Protein AF-A0A9W3CIB7-F1 (afdb_monomer)

Solvent-accessible surface area (backbone atoms only — not comparable to full-atom values): 9123 Å² total; per-residue (Å²): 140,84,82,82,80,76,84,78,67,87,81,69,85,75,70,91,58,98,66,76,61,74,72,61,56,50,55,59,56,47,69,72,61,72,67,81,77,77,76,89,73,80,87,74,84,92,75,96,68,78,80,75,73,49,72,68,54,51,52,52,50,53,30,55,77,71,46,50,48,59,54,52,53,48,52,52,53,52,50,35,51,76,71,42,50,55,55,52,53,54,48,52,53,51,52,52,37,68,74,70,32,76,91,76,59,54,70,69,54,48,49,70,62,44,46,63,53,53,68,69,65,59,57,63,70,58,55,49,53,51,48,51,52,52,52,51,47,44,64,72,68,72,112

pLDDT: mean 72.08, std 22.81, range [30.0, 95.69]

Mean predicted aligned error: 13.99 Å

InterPro domains:
  IPR018783 Transcription factor, enhancer of yellow 2 [MF_03046] (54-141)
  IPR018783 Transcription factor, enhancer of yellow 2 [PF10163] (57-138)
  IPR018783 Transcription factor, enhancer of yellow 2 [PTHR12514] (37-142)
  IPR038212 Transcription factor EnY2 superfamily [G3DSA:1.10.246.140] (46-142)

Organism: Raphanus sativus (NCBI:txid3726)

Structure (mmCIF, N/CA/C/O backbone):
data_AF-A0A9W3CIB7-F1
#
_entry.id   AF-A0A9W3CIB7-F1
#
loop_
_atom_site.group_PDB
_atom_site.id
_atom_site.type_symbol
_atom_site.label_atom_id
_atom_site.label_alt_id
_atom_site.label_comp_id
_atom_site.label_asym_id
_atom_site.label_entity_id
_atom_site.label_seq_id
_atom_site.pdbx_PDB_ins_code
_atom_site.Cartn_x
_atom_site.Cartn_y
_atom_site.Cartn_z
_atom_site.occupancy
_atom_site.B_iso_or_equiv
_atom_site.auth_seq_id
_atom_site.auth_comp_id
_atom_site.auth_asym_id
_atom_site.auth_atom_id
_atom_site.pdbx_PDB_model_num
ATOM 1 N N . MET A 1 1 ? 42.753 -36.460 -24.156 1.00 38.03 1 MET A N 1
ATOM 2 C CA . MET A 1 1 ? 41.339 -36.182 -24.497 1.00 38.03 1 MET A CA 1
ATOM 3 C C . MET A 1 1 ? 40.701 -35.421 -23.338 1.00 38.03 1 MET A C 1
ATOM 5 O O . MET A 1 1 ? 40.328 -36.041 -22.352 1.00 38.03 1 MET A O 1
ATOM 9 N N . ALA A 1 2 ? 40.656 -34.087 -23.397 1.00 38.91 2 ALA A N 1
ATOM 10 C CA . ALA A 1 2 ? 40.059 -33.252 -22.350 1.00 38.91 2 ALA A CA 1
ATOM 11 C C . ALA A 1 2 ? 38.643 -32.834 -22.777 1.00 38.91 2 ALA A C 1
ATOM 13 O O . ALA A 1 2 ? 38.445 -32.339 -23.885 1.00 38.91 2 ALA A O 1
ATOM 14 N N . ARG A 1 3 ? 37.649 -33.112 -21.925 1.00 38.25 3 ARG A N 1
ATOM 15 C CA . ARG A 1 3 ? 36.224 -32.887 -22.203 1.00 38.25 3 ARG A CA 1
ATOM 16 C C . ARG A 1 3 ? 35.918 -31.390 -22.150 1.00 38.25 3 ARG A C 1
ATOM 18 O O . ARG A 1 3 ? 36.173 -30.729 -21.151 1.00 38.25 3 ARG A O 1
ATOM 25 N N . SER A 1 4 ? 35.348 -30.904 -23.247 1.00 39.72 4 SER A N 1
ATOM 26 C CA . SER A 1 4 ? 34.775 -29.572 -23.418 1.00 39.72 4 SER A CA 1
ATOM 27 C C . SER A 1 4 ? 33.765 -29.266 -22.304 1.00 39.72 4 SER A C 1
ATOM 29 O O . SER A 1 4 ? 32.736 -29.936 -22.183 1.00 39.72 4 SER A O 1
ATOM 31 N N . VAL A 1 5 ? 34.071 -28.262 -21.480 1.00 48.41 5 VAL A N 1
ATOM 32 C CA . VAL A 1 5 ? 33.104 -27.656 -20.563 1.00 48.41 5 VAL A CA 1
ATOM 33 C C . VAL A 1 5 ? 32.154 -26.796 -21.391 1.00 48.41 5 VAL A C 1
ATOM 35 O O . VAL A 1 5 ? 32.552 -25.834 -22.044 1.00 48.41 5 VAL A O 1
ATOM 38 N N . ARG A 1 6 ? 30.887 -27.210 -21.431 1.00 46.34 6 ARG A N 1
ATOM 39 C CA . ARG A 1 6 ? 29.826 -26.511 -22.155 1.00 46.34 6 ARG A CA 1
ATOM 40 C C . ARG A 1 6 ? 29.624 -25.134 -21.528 1.00 46.34 6 ARG A C 1
ATOM 42 O O . ARG A 1 6 ? 29.368 -25.030 -20.332 1.00 46.34 6 ARG A O 1
ATOM 49 N N . SER A 1 7 ? 29.716 -24.107 -22.367 1.00 42.56 7 SER A N 1
ATOM 50 C CA . SER A 1 7 ? 29.256 -22.749 -22.089 1.00 42.56 7 SER A CA 1
ATOM 51 C C . SER A 1 7 ? 27.812 -22.797 -21.582 1.00 42.56 7 SER A C 1
ATOM 53 O O . SER A 1 7 ? 26.903 -23.193 -22.314 1.00 42.56 7 SER A O 1
ATOM 55 N N . LEU A 1 8 ? 27.600 -22.449 -20.313 1.00 36.97 8 LEU A N 1
ATOM 56 C CA . LEU A 1 8 ? 26.260 -22.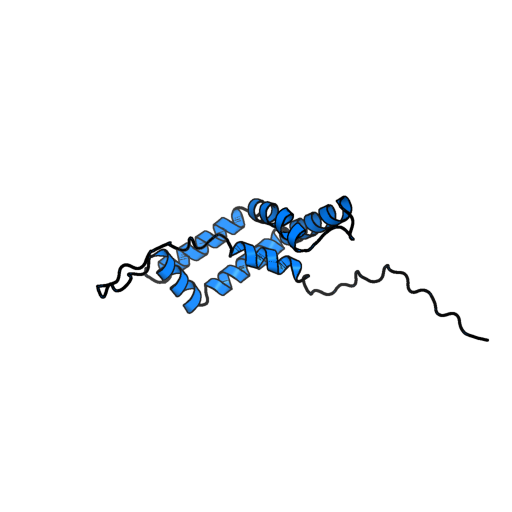242 -19.782 1.00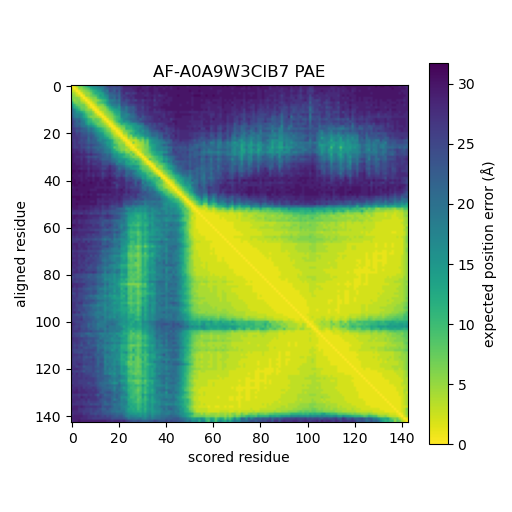 36.97 8 LEU A CA 1
ATOM 57 C C . LEU A 1 8 ? 25.820 -20.834 -20.184 1.00 36.97 8 LEU A C 1
ATOM 59 O O . LEU A 1 8 ? 26.348 -19.833 -19.706 1.00 36.97 8 LEU A O 1
ATOM 63 N N . SER A 1 9 ? 24.870 -20.792 -21.117 1.00 38.94 9 SER A N 1
ATOM 64 C CA . SER A 1 9 ? 24.226 -19.578 -21.609 1.00 38.94 9 SER A CA 1
ATOM 65 C C . SER A 1 9 ? 23.698 -18.720 -20.452 1.00 38.94 9 SER A C 1
ATOM 67 O O . SER A 1 9 ? 23.040 -19.214 -19.536 1.00 38.94 9 SER A O 1
ATOM 69 N N . SER A 1 10 ? 23.946 -17.411 -20.534 1.00 35.50 10 SER A N 1
ATOM 70 C CA . SER A 1 10 ? 23.573 -16.371 -19.557 1.00 35.50 10 SER A CA 1
ATOM 71 C C . SER A 1 10 ? 22.050 -16.208 -19.346 1.00 35.50 10 SER A C 1
ATOM 73 O O . SER A 1 10 ? 21.603 -15.394 -18.541 1.00 35.50 10 SER A O 1
ATOM 75 N N . SER A 1 11 ? 21.225 -17.001 -20.033 1.00 36.91 11 SER A N 1
ATOM 76 C CA . SER A 1 11 ? 19.760 -16.948 -19.997 1.00 36.91 11 SER A CA 1
ATOM 77 C C . SER A 1 11 ? 19.107 -17.674 -18.808 1.00 36.91 11 SER A C 1
ATOM 79 O O . SER A 1 11 ? 17.884 -17.734 -18.742 1.00 36.91 11 SER A O 1
ATOM 81 N N . ALA A 1 12 ? 19.878 -18.210 -17.854 1.00 37.91 12 ALA A N 1
ATOM 82 C CA . ALA A 1 12 ? 19.343 -18.968 -16.713 1.00 37.91 12 ALA A CA 1
ATOM 83 C C . ALA A 1 12 ? 18.959 -18.127 -15.469 1.00 37.91 12 ALA A C 1
ATOM 85 O O . ALA A 1 12 ? 18.460 -18.685 -14.495 1.00 37.91 12 ALA A O 1
ATOM 86 N N . LEU A 1 13 ? 19.131 -16.798 -15.480 1.00 38.25 13 LEU A N 1
ATOM 87 C CA . LEU A 1 13 ? 18.807 -15.916 -14.339 1.00 38.25 13 LEU A CA 1
ATOM 88 C C . LEU A 1 13 ? 17.380 -15.336 -14.375 1.00 38.25 13 LEU A C 1
ATOM 90 O O . LEU A 1 13 ? 17.157 -14.176 -14.037 1.00 38.25 13 LEU A O 1
ATOM 94 N N . LEU A 1 14 ? 16.405 -16.145 -14.782 1.00 38.41 14 LEU A N 1
ATOM 95 C CA . LEU A 1 14 ? 14.982 -15.895 -14.527 1.00 38.41 14 LEU A CA 1
ATOM 96 C C . LEU A 1 14 ? 14.284 -17.200 -14.108 1.00 38.41 14 LEU A C 1
ATOM 98 O O . LEU A 1 14 ? 13.228 -17.556 -14.620 1.00 38.41 14 LEU A O 1
ATOM 102 N N . ARG A 1 15 ? 14.890 -17.940 -13.171 1.00 38.50 15 ARG A N 1
ATOM 103 C CA . ARG A 1 15 ? 14.143 -18.917 -12.372 1.00 38.50 15 ARG A CA 1
ATOM 104 C C . ARG A 1 15 ? 13.411 -18.172 -11.266 1.00 38.50 15 ARG A C 1
ATOM 106 O O . ARG A 1 15 ? 14.034 -17.655 -10.349 1.00 38.50 15 ARG A O 1
ATOM 113 N N . ASP A 1 16 ? 12.109 -18.037 -11.470 1.00 40.50 16 ASP A N 1
ATOM 114 C CA . ASP A 1 16 ? 11.052 -18.431 -10.537 1.00 40.50 16 ASP A CA 1
ATOM 115 C C . ASP A 1 16 ? 11.521 -18.782 -9.108 1.00 40.50 16 ASP A C 1
ATOM 117 O O . ASP A 1 16 ? 11.601 -19.943 -8.720 1.00 40.50 16 ASP A O 1
ATOM 121 N N . SER A 1 17 ? 11.859 -17.759 -8.329 1.00 34.44 17 SER A N 1
ATOM 122 C CA . SER A 1 17 ? 11.774 -17.814 -6.874 1.00 34.44 17 SER A CA 1
ATOM 123 C C . SER A 1 17 ? 10.679 -16.832 -6.503 1.00 34.44 17 SER A C 1
ATOM 125 O O . SER A 1 17 ? 10.807 -15.639 -6.778 1.00 34.44 17 SER A O 1
ATOM 127 N N . GLY A 1 18 ? 9.608 -17.316 -5.877 1.00 44.31 18 GLY A N 1
ATOM 128 C CA . GLY A 1 18 ? 8.541 -16.513 -5.268 1.00 44.31 18 GLY A CA 1
ATOM 129 C C . GLY A 1 18 ? 9.010 -15.592 -4.132 1.00 44.31 18 GLY A C 1
ATOM 130 O O . GLY A 1 18 ? 8.206 -15.163 -3.312 1.00 44.31 18 GLY A O 1
ATOM 131 N N . GLU A 1 19 ? 10.297 -15.259 -4.078 1.00 32.78 19 GLU A N 1
ATOM 132 C CA . GLU A 1 19 ? 10.853 -14.226 -3.227 1.00 32.78 19 GLU A CA 1
ATOM 133 C C . GLU A 1 19 ? 10.870 -12.922 -4.018 1.00 32.78 19 GLU A C 1
ATOM 135 O O . GLU A 1 19 ? 11.624 -12.715 -4.973 1.00 32.78 19 GLU A O 1
ATOM 140 N N . SER A 1 20 ? 9.959 -12.035 -3.629 1.00 38.22 20 SER A N 1
ATOM 141 C CA . SER A 1 20 ? 9.904 -10.669 -4.128 1.00 38.22 20 SER A CA 1
ATOM 142 C C . SER A 1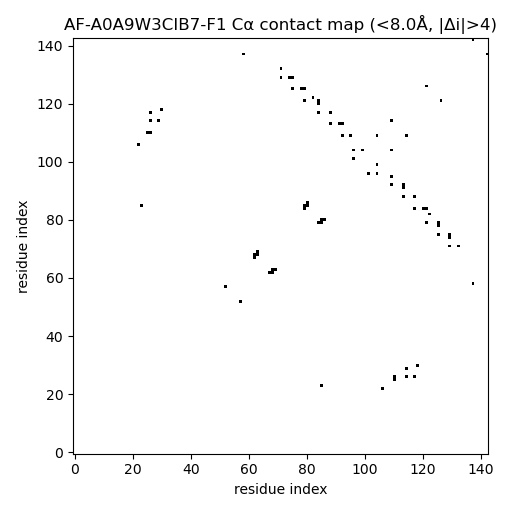 20 ? 11.300 -10.033 -4.017 1.00 38.22 20 SER A C 1
ATOM 144 O O . SER A 1 20 ? 11.877 -10.070 -2.929 1.00 38.22 20 SER A O 1
ATOM 146 N N . PRO A 1 21 ? 11.851 -9.416 -5.084 1.00 37.88 21 PRO A N 1
ATOM 147 C CA . PRO A 1 21 ? 13.111 -8.694 -4.985 1.00 37.88 21 PRO A CA 1
ATOM 148 C C . PRO A 1 21 ? 13.038 -7.702 -3.814 1.00 37.88 21 PRO A C 1
ATOM 150 O O . PRO A 1 21 ? 12.017 -7.005 -3.702 1.00 37.88 21 PRO A O 1
ATOM 153 N N . PRO A 1 22 ? 14.096 -7.576 -2.989 1.00 44.22 22 PRO A N 1
ATOM 154 C CA . PRO A 1 22 ? 14.156 -6.620 -1.875 1.00 44.22 22 PRO A CA 1
ATOM 155 C C . PRO A 1 22 ? 13.762 -5.185 -2.275 1.00 44.22 22 PRO A C 1
ATOM 157 O O . PRO A 1 22 ? 13.312 -4.395 -1.452 1.00 44.22 22 PRO A O 1
ATOM 160 N N . SER A 1 23 ? 13.857 -4.871 -3.570 1.00 39.81 23 SER A N 1
ATOM 161 C CA . SER A 1 23 ? 13.470 -3.614 -4.208 1.00 39.81 23 SER A CA 1
ATOM 162 C C . SER A 1 23 ? 11.992 -3.231 -4.048 1.00 39.81 23 SER A C 1
ATOM 164 O O . SER A 1 23 ? 11.693 -2.043 -3.995 1.00 39.81 23 SER A O 1
ATOM 166 N N . LEU A 1 24 ? 11.057 -4.189 -3.963 1.00 41.38 24 LEU A N 1
ATOM 167 C CA . LEU A 1 24 ? 9.630 -3.861 -3.810 1.00 41.38 24 LEU A CA 1
ATOM 168 C C . LEU A 1 24 ? 9.269 -3.494 -2.366 1.00 41.38 24 LEU A C 1
ATOM 170 O O . LEU A 1 24 ? 8.401 -2.653 -2.160 1.00 41.38 24 LEU A O 1
ATOM 174 N N . LEU A 1 25 ? 9.974 -4.043 -1.369 1.00 42.12 25 LEU A N 1
ATOM 175 C CA . LEU A 1 25 ? 9.762 -3.683 0.038 1.00 42.12 25 LEU A CA 1
ATOM 176 C C . LEU A 1 25 ? 10.202 -2.249 0.354 1.00 42.12 25 LEU A C 1
ATOM 178 O O . LEU A 1 25 ? 9.664 -1.644 1.278 1.00 42.12 25 LEU A O 1
ATOM 182 N N . ILE A 1 26 ? 11.119 -1.677 -0.432 1.00 49.53 26 ILE A N 1
ATOM 183 C CA . ILE A 1 26 ? 11.523 -0.273 -0.286 1.00 49.53 26 ILE A CA 1
ATOM 184 C C . ILE A 1 26 ? 10.362 0.664 -0.639 1.00 49.53 26 ILE A C 1
ATOM 186 O O . ILE A 1 26 ? 10.094 1.590 0.117 1.00 49.53 26 ILE A O 1
ATOM 190 N N . LEU A 1 27 ? 9.591 0.364 -1.692 1.00 49.66 27 LEU A N 1
ATOM 191 C CA . LEU A 1 27 ? 8.405 1.155 -2.049 1.00 49.66 27 LEU A CA 1
ATOM 192 C C . LEU A 1 27 ? 7.332 1.117 -0.948 1.00 49.66 27 LEU A C 1
ATOM 194 O O . LEU A 1 27 ? 6.682 2.126 -0.681 1.00 49.66 27 LEU A O 1
ATOM 198 N N . PHE A 1 28 ? 7.180 -0.023 -0.266 1.00 45.28 28 PHE A N 1
ATOM 199 C CA . PHE A 1 28 ? 6.262 -0.160 0.870 1.00 45.28 28 PHE A CA 1
ATOM 200 C C . PHE A 1 28 ? 6.775 0.534 2.137 1.00 45.28 28 PHE A C 1
ATOM 202 O O . PHE A 1 28 ? 5.990 1.147 2.858 1.00 45.28 28 PHE A O 1
ATOM 209 N N . ARG A 1 29 ? 8.088 0.496 2.396 1.00 48.91 29 ARG A N 1
ATOM 210 C CA . ARG A 1 29 ? 8.710 1.242 3.501 1.00 48.91 29 ARG A CA 1
ATOM 211 C C . ARG A 1 29 ? 8.605 2.752 3.268 1.00 48.91 29 ARG A C 1
ATOM 213 O O . ARG A 1 29 ? 8.295 3.483 4.205 1.00 48.91 29 ARG A O 1
ATOM 220 N N . ASP A 1 30 ? 8.750 3.198 2.022 1.00 40.88 30 ASP A N 1
ATOM 221 C CA . ASP A 1 30 ? 8.586 4.596 1.619 1.00 40.88 30 ASP A CA 1
ATOM 222 C C . ASP A 1 30 ? 7.127 5.058 1.596 1.00 40.88 30 ASP A C 1
ATOM 224 O O . ASP A 1 30 ? 6.879 6.253 1.755 1.00 40.88 30 ASP A O 1
ATOM 228 N N . LEU A 1 31 ? 6.136 4.170 1.473 1.00 39.81 31 LEU A N 1
ATOM 229 C CA . LEU A 1 31 ? 4.730 4.556 1.659 1.00 39.81 31 LEU A CA 1
ATOM 230 C C . LEU A 1 31 ? 4.446 4.971 3.116 1.00 39.81 31 LEU A C 1
ATOM 232 O O . LEU A 1 31 ? 3.575 5.801 3.360 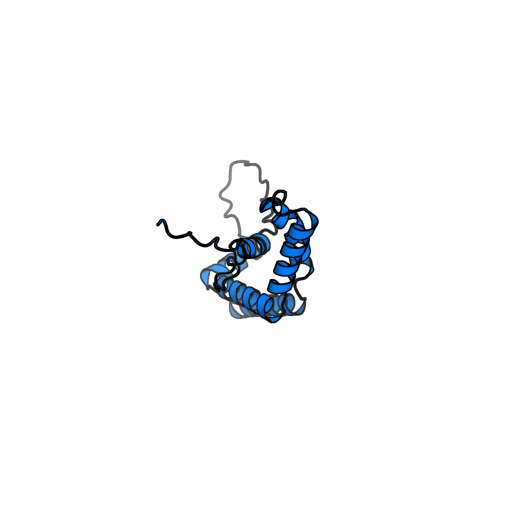1.00 39.81 31 LEU A O 1
ATOM 236 N N . SER A 1 32 ? 5.262 4.497 4.065 1.00 41.22 32 SER A N 1
ATOM 237 C CA . SER A 1 32 ? 5.272 4.964 5.456 1.00 41.22 32 SER A CA 1
ATOM 238 C C . SER A 1 32 ? 6.197 6.175 5.697 1.00 41.22 32 SER A C 1
ATOM 240 O O . SER A 1 32 ? 6.206 6.718 6.801 1.00 41.22 32 SER A O 1
ATOM 242 N N . ILE A 1 33 ? 6.944 6.638 4.682 1.00 43.88 33 ILE A N 1
ATOM 243 C CA . ILE A 1 33 ? 7.827 7.823 4.719 1.00 43.88 33 ILE A CA 1
ATOM 244 C C . ILE A 1 33 ? 7.142 8.984 3.972 1.00 43.88 33 ILE A C 1
ATOM 246 O O . ILE A 1 33 ? 7.699 9.675 3.116 1.00 43.88 33 ILE A O 1
ATOM 250 N N . MET A 1 34 ? 5.873 9.225 4.296 1.00 35.53 34 MET A N 1
ATOM 251 C CA . MET A 1 34 ? 5.308 10.571 4.228 1.00 35.53 34 MET A CA 1
ATOM 252 C C . MET A 1 34 ? 5.396 11.183 5.625 1.00 35.53 34 MET A C 1
ATOM 254 O O . MET A 1 34 ? 4.435 11.226 6.379 1.00 35.53 34 MET A O 1
ATOM 258 N N . LYS A 1 35 ? 6.622 11.609 5.945 1.00 39.88 35 LYS A N 1
ATOM 259 C CA . LYS A 1 35 ? 6.949 12.787 6.753 1.00 39.88 35 LYS A CA 1
ATOM 260 C C . LYS A 1 35 ? 6.083 12.994 8.003 1.00 39.88 35 LYS A C 1
ATOM 262 O O . LYS A 1 35 ? 5.188 13.836 8.034 1.00 39.88 35 LYS A O 1
ATOM 267 N N . GLN A 1 36 ? 6.501 12.318 9.070 1.00 35.81 36 GLN A N 1
ATOM 268 C CA . GLN A 1 36 ? 6.601 12.950 10.385 1.00 35.81 36 GLN A CA 1
ATOM 269 C C . GLN A 1 36 ? 7.193 14.358 10.181 1.00 35.81 36 GLN A C 1
ATOM 271 O O . GLN A 1 36 ? 8.354 14.496 9.786 1.00 35.81 36 GLN A O 1
ATOM 276 N N . HIS A 1 37 ? 6.384 15.406 10.338 1.00 30.00 37 HIS A N 1
ATOM 277 C CA . HIS A 1 37 ? 6.932 16.741 10.539 1.00 30.00 37 HIS A CA 1
ATOM 278 C C . HIS A 1 37 ? 7.493 16.739 11.956 1.00 30.00 37 HIS A C 1
ATOM 280 O O . HIS A 1 37 ? 6.750 16.881 12.918 1.00 30.00 37 HIS A O 1
ATOM 286 N N . SER A 1 38 ? 8.802 16.505 12.062 1.00 37.31 38 SER A N 1
ATOM 287 C CA . SER A 1 38 ? 9.564 16.783 13.273 1.00 37.31 38 SER A CA 1
ATOM 288 C C . SER A 1 38 ? 9.319 18.244 13.634 1.00 37.31 38 SER A C 1
ATOM 290 O O . SER A 1 38 ? 9.698 19.144 12.881 1.00 37.31 38 SER A O 1
ATOM 292 N N . VAL A 1 39 ? 8.627 18.469 14.744 1.00 43.75 39 VAL A N 1
ATOM 293 C CA . VAL A 1 39 ? 8.455 19.790 15.337 1.00 43.75 39 VAL A CA 1
ATOM 294 C C . VAL A 1 39 ? 9.851 20.278 15.723 1.00 43.75 39 VAL A C 1
ATOM 296 O O . VAL A 1 39 ? 10.503 19.692 16.581 1.00 43.75 39 VAL A O 1
ATOM 299 N N . ASN A 1 40 ? 10.341 21.337 15.075 1.00 44.69 40 ASN A N 1
ATOM 300 C CA . ASN A 1 40 ? 11.432 22.125 15.638 1.00 44.69 40 ASN A CA 1
ATOM 301 C C . ASN A 1 40 ? 10.864 22.844 16.869 1.00 44.69 40 ASN A C 1
ATOM 303 O O . ASN A 1 40 ? 10.261 23.907 16.727 1.00 44.69 40 ASN A O 1
ATOM 307 N N . ARG A 1 41 ? 11.026 22.266 18.063 1.00 42.19 41 ARG A N 1
ATOM 308 C CA . ARG A 1 41 ? 10.793 22.963 19.334 1.00 42.19 41 ARG A CA 1
ATOM 309 C C . ARG A 1 41 ? 12.158 23.204 19.973 1.00 42.19 41 ARG A C 1
ATOM 311 O O . ARG A 1 41 ? 12.805 22.276 20.448 1.00 42.19 41 ARG A O 1
ATOM 318 N N . SER A 1 42 ? 12.637 24.441 19.880 1.00 38.06 42 SER A N 1
ATOM 319 C CA . SER A 1 42 ? 13.823 24.905 20.605 1.00 38.06 42 SER A CA 1
ATOM 320 C C . SER A 1 42 ? 13.599 24.719 22.114 1.00 38.06 42 SER A C 1
ATOM 322 O O . SER A 1 42 ? 12.495 25.016 22.572 1.00 38.06 42 SER A O 1
ATOM 324 N N . PRO A 1 43 ? 14.594 24.261 22.896 1.00 47.59 43 PRO A N 1
ATOM 325 C CA . PRO A 1 43 ? 14.398 24.035 24.318 1.00 47.59 43 PRO A 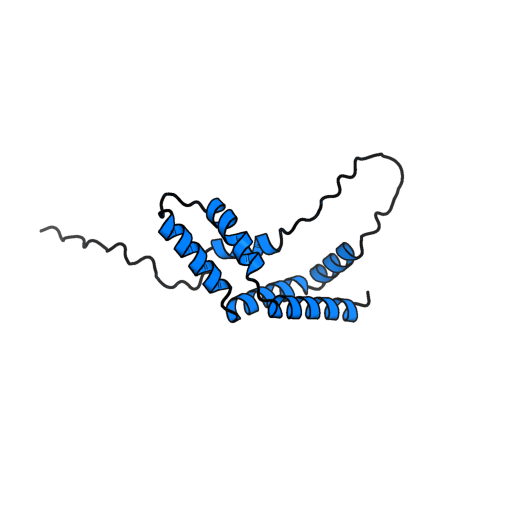CA 1
ATOM 326 C C . PRO A 1 43 ? 14.533 25.365 25.061 1.00 47.59 43 PRO A C 1
ATOM 328 O O . PRO A 1 43 ? 15.636 25.882 25.233 1.00 47.59 43 PRO A O 1
ATOM 331 N N . THR A 1 44 ? 13.413 25.923 25.505 1.00 43.91 44 THR A N 1
ATOM 332 C CA . THR A 1 44 ? 13.408 26.738 26.723 1.00 43.91 44 THR A CA 1
ATOM 333 C C . THR A 1 44 ? 13.172 25.794 27.899 1.00 43.91 44 THR A C 1
ATOM 335 O O . THR A 1 44 ? 12.265 24.964 27.815 1.00 43.91 44 THR A O 1
ATOM 338 N N . PRO A 1 45 ? 14.010 25.844 28.946 1.00 58.34 45 PRO A N 1
ATOM 339 C CA . PRO A 1 45 ? 13.781 25.047 30.140 1.00 58.34 45 PRO A CA 1
ATOM 340 C C . PRO A 1 45 ? 12.555 25.595 30.891 1.00 58.34 45 PRO A C 1
ATOM 342 O O . PRO A 1 45 ? 12.094 26.691 30.588 1.00 58.34 45 PRO A O 1
ATOM 345 N N . GLU A 1 46 ? 12.129 24.868 31.924 1.00 51.91 46 GLU A N 1
ATOM 346 C CA . GLU A 1 46 ? 11.234 25.310 33.013 1.00 51.91 46 GLU A CA 1
ATOM 347 C C . GLU A 1 46 ? 9.712 25.304 32.731 1.00 51.91 46 GLU A C 1
ATOM 349 O O . GLU A 1 46 ? 9.117 26.332 32.439 1.00 51.91 46 GLU A O 1
ATOM 354 N N . GLU A 1 47 ? 9.092 24.111 32.836 1.00 53.31 47 GLU A N 1
ATOM 355 C CA . GLU A 1 47 ? 7.952 23.730 33.714 1.00 53.31 47 GLU A CA 1
ATOM 356 C C . GLU A 1 47 ? 7.480 22.292 33.355 1.00 53.31 47 GLU A C 1
ATOM 358 O O . GLU A 1 47 ? 7.616 21.876 32.206 1.00 53.31 47 GLU A O 1
ATOM 363 N N . ASP A 1 48 ? 6.995 21.493 34.323 1.00 54.03 48 ASP A N 1
ATOM 364 C CA . ASP A 1 48 ? 6.484 20.113 34.134 1.00 54.03 48 ASP A CA 1
ATOM 365 C C . ASP A 1 48 ? 5.191 20.095 33.282 1.00 54.03 48 ASP A C 1
ATOM 367 O O . ASP A 1 48 ? 4.090 19.791 33.750 1.00 54.03 48 ASP A O 1
ATOM 371 N N . GLU A 1 49 ? 5.303 20.431 32.000 1.00 50.31 49 GLU A N 1
ATOM 372 C CA . GLU A 1 49 ? 4.251 20.244 31.011 1.00 50.31 49 GLU A CA 1
ATOM 373 C C . GLU A 1 49 ? 4.204 18.752 30.660 1.00 50.31 49 GLU A C 1
ATOM 375 O O . GLU A 1 49 ? 5.051 18.238 29.928 1.00 50.31 49 GLU A O 1
ATOM 380 N N . LYS A 1 50 ? 3.208 18.018 31.174 1.00 51.78 50 LYS A N 1
ATOM 381 C CA . LYS A 1 50 ? 2.818 16.742 30.557 1.00 51.78 50 LYS A CA 1
ATOM 382 C C . LYS A 1 50 ? 2.497 17.049 29.097 1.00 51.78 50 LYS A C 1
ATOM 384 O O . LYS A 1 50 ? 1.433 17.598 28.830 1.00 51.78 50 LYS A O 1
ATOM 389 N N . GLU A 1 51 ? 3.409 16.729 28.181 1.00 61.78 51 GLU A N 1
ATOM 390 C CA . GLU A 1 51 ? 3.164 16.853 26.747 1.00 61.78 51 GLU A CA 1
ATOM 391 C C . GLU A 1 51 ? 1.919 16.028 26.407 1.00 61.78 51 GLU A C 1
ATOM 393 O O . GLU A 1 51 ? 1.937 14.795 26.391 1.00 61.78 51 GLU A O 1
ATOM 398 N N . GLU A 1 52 ? 0.795 16.721 26.230 1.00 75.31 52 GLU A N 1
ATOM 399 C CA . GLU A 1 52 ? -0.460 16.103 25.844 1.00 75.31 52 GLU A CA 1
ATOM 400 C C . GLU A 1 52 ? -0.295 15.601 24.410 1.00 75.31 52 GLU A C 1
ATOM 402 O O . GLU A 1 52 ? -0.101 16.379 23.474 1.00 75.31 52 GLU A O 1
ATOM 407 N N . LEU A 1 53 ? -0.316 14.278 24.250 1.00 83.62 53 LEU A N 1
ATOM 408 C CA . LEU A 1 53 ? -0.208 13.646 22.944 1.00 83.62 53 LEU A CA 1
ATOM 409 C C . LEU A 1 53 ? -1.340 14.135 22.044 1.00 83.62 53 LEU A C 1
ATOM 411 O O . LEU A 1 53 ? -2.510 14.162 22.429 1.00 83.62 53 LEU A O 1
ATOM 415 N N . THR A 1 54 ? -1.008 14.456 20.802 1.00 90.38 54 THR A N 1
ATOM 416 C CA . THR A 1 54 ? -2.014 14.813 19.809 1.00 90.38 54 THR A CA 1
ATOM 417 C C . THR A 1 54 ? -2.937 13.622 19.540 1.00 90.38 54 THR A C 1
ATOM 419 O O . THR A 1 54 ? -2.527 12.459 19.590 1.00 90.38 54 THR A O 1
ATOM 422 N N . LEU A 1 55 ? -4.186 13.887 19.141 1.00 87.19 55 LEU A N 1
ATOM 423 C CA . LEU A 1 55 ? -5.132 12.829 18.749 1.00 87.19 55 LEU A CA 1
ATOM 424 C C . LEU A 1 55 ? -4.550 11.877 17.690 1.00 87.19 55 LEU A C 1
ATOM 426 O O . LEU A 1 55 ? -4.807 10.676 17.716 1.00 87.19 55 LEU A O 1
ATOM 430 N N . ARG A 1 56 ? -3.726 12.396 16.771 1.00 81.94 56 ARG A N 1
ATOM 431 C CA . ARG A 1 56 ? -3.029 11.593 15.756 1.00 81.94 56 ARG A CA 1
ATOM 432 C C . ARG A 1 56 ? -2.049 10.601 16.384 1.00 81.94 56 ARG A C 1
ATOM 434 O O . ARG A 1 56 ? -1.989 9.458 15.935 1.00 81.94 56 ARG A O 1
ATOM 441 N N . GLU A 1 57 ? -1.278 11.034 17.375 1.00 87.62 57 GLU A N 1
ATOM 442 C CA . GLU A 1 57 ? -0.324 10.181 18.090 1.00 87.62 57 GLU A CA 1
ATOM 443 C C . GLU A 1 57 ? -1.058 9.126 18.913 1.00 87.62 57 GLU A C 1
ATOM 445 O O . GLU A 1 57 ? -0.712 7.951 18.815 1.00 87.62 57 GLU A O 1
ATOM 450 N N . ILE A 1 58 ? -2.133 9.510 19.608 1.00 89.00 58 ILE A N 1
ATOM 451 C CA . ILE A 1 58 ? -2.986 8.585 20.370 1.00 89.00 58 ILE A CA 1
ATOM 452 C C . ILE A 1 58 ? -3.568 7.497 19.455 1.00 89.00 58 ILE A C 1
ATOM 454 O O . ILE A 1 58 ? -3.488 6.311 19.775 1.00 89.00 58 ILE A O 1
ATOM 458 N N . ILE A 1 59 ? -4.116 7.872 18.293 1.00 87.75 59 ILE A N 1
ATOM 459 C CA . ILE A 1 59 ? -4.642 6.909 17.312 1.00 87.75 59 ILE A CA 1
ATOM 460 C C . ILE A 1 59 ? -3.533 5.972 16.821 1.00 87.75 59 ILE A C 1
ATOM 462 O O . ILE A 1 59 ? -3.743 4.763 16.745 1.00 87.75 59 ILE A O 1
ATOM 466 N N . ASN A 1 60 ? -2.351 6.505 16.495 1.00 86.00 60 ASN A N 1
ATOM 467 C CA . ASN A 1 60 ? -1.232 5.693 16.019 1.00 86.00 60 ASN A CA 1
ATOM 468 C C . ASN A 1 60 ? -0.728 4.714 17.092 1.00 86.00 60 ASN A C 1
ATOM 470 O O . ASN A 1 60 ? -0.444 3.568 16.759 1.00 86.00 60 ASN A O 1
ATOM 474 N N . ILE A 1 61 ? -0.658 5.134 18.359 1.00 88.94 61 ILE A N 1
ATOM 475 C CA . ILE A 1 61 ? -0.317 4.253 19.486 1.00 88.94 61 ILE A CA 1
ATOM 476 C C . ILE A 1 61 ? -1.341 3.122 19.585 1.00 88.94 61 ILE A C 1
ATOM 478 O O . ILE A 1 61 ? -0.956 1.958 19.515 1.00 88.94 61 ILE A O 1
ATOM 482 N N . LYS A 1 62 ? -2.644 3.439 19.621 1.00 91.94 62 LYS A N 1
ATOM 483 C CA . LYS A 1 62 ? -3.703 2.417 19.692 1.00 91.94 62 LYS A CA 1
ATOM 484 C C . LYS A 1 62 ? -3.669 1.444 18.508 1.00 91.94 62 LYS A C 1
ATOM 486 O O . LYS A 1 62 ? -3.866 0.246 18.701 1.00 91.94 62 LYS A O 1
ATOM 491 N N . LEU A 1 63 ? -3.415 1.925 17.289 1.00 86.81 63 LEU A N 1
ATOM 492 C CA . LEU A 1 63 ? -3.284 1.070 16.101 1.00 86.81 63 LEU A CA 1
ATOM 493 C C . LEU A 1 63 ? -2.093 0.107 16.205 1.00 86.81 63 LEU A C 1
ATOM 495 O O . LEU A 1 63 ? -2.205 -1.031 15.765 1.00 86.81 63 LEU A O 1
ATOM 499 N N . VAL A 1 64 ? -0.967 0.548 16.774 1.00 90.31 64 VAL A N 1
ATOM 500 C CA . VAL A 1 64 ? 0.221 -0.298 16.982 1.00 90.31 64 VAL A CA 1
ATOM 501 C C . VAL A 1 64 ? -0.014 -1.305 18.107 1.00 90.31 64 VAL A C 1
ATOM 503 O O . VAL A 1 64 ? 0.209 -2.493 17.918 1.00 90.31 64 VAL A O 1
ATOM 506 N N . GLU A 1 65 ? -0.482 -0.855 19.272 1.00 92.12 65 GLU A N 1
ATOM 507 C CA . GLU A 1 65 ? -0.658 -1.714 20.452 1.00 92.12 65 GLU A CA 1
ATOM 508 C C . GLU A 1 65 ? -1.721 -2.797 20.246 1.00 92.12 65 GLU A C 1
ATOM 510 O O . GLU A 1 65 ? -1.590 -3.903 20.764 1.00 92.12 65 GLU A O 1
ATOM 515 N N . SER A 1 66 ? -2.761 -2.499 19.462 1.00 93.75 66 SER A N 1
ATOM 516 C CA . SER A 1 66 ? -3.785 -3.481 19.089 1.00 93.75 66 SER A CA 1
ATOM 517 C C . SER A 1 66 ? -3.336 -4.465 18.001 1.00 93.75 66 SER A C 1
ATOM 519 O O . SER A 1 66 ? -4.043 -5.438 17.749 1.00 93.75 66 SER A O 1
ATOM 521 N N . GLY A 1 67 ? -2.207 -4.211 17.328 1.00 91.31 67 GLY A N 1
ATOM 522 C CA . GLY A 1 67 ? -1.776 -4.948 16.136 1.00 91.31 67 GLY A CA 1
ATOM 523 C C . GLY A 1 67 ? -2.592 -4.642 14.873 1.00 91.31 67 GLY A C 1
ATOM 524 O O . GLY A 1 67 ? -2.348 -5.230 13.819 1.00 91.31 67 GLY A O 1
ATOM 525 N N . GLU A 1 68 ? -3.558 -3.716 14.932 1.00 93.19 68 GLU A N 1
ATOM 526 C CA . GLU A 1 68 ? -4.373 -3.368 13.764 1.00 93.19 68 GLU A CA 1
ATOM 527 C C . GLU A 1 68 ? -3.524 -2.703 12.678 1.00 93.19 68 GLU A C 1
ATOM 529 O O . GLU A 1 68 ? -3.779 -2.893 11.493 1.00 93.19 68 GLU A O 1
ATOM 534 N N . LYS A 1 69 ? -2.454 -1.984 13.040 1.00 85.25 69 LYS A N 1
ATOM 535 C CA . LYS A 1 69 ? -1.516 -1.420 12.063 1.00 85.25 69 LYS A CA 1
ATOM 536 C C . LYS A 1 69 ? -0.930 -2.497 11.146 1.00 85.25 69 LYS A C 1
ATOM 538 O O . LYS A 1 69 ? -0.833 -2.273 9.939 1.00 85.25 69 LYS A O 1
ATOM 543 N N . GLU A 1 70 ? -0.547 -3.647 11.687 1.00 89.19 70 GLU A N 1
ATOM 544 C CA . GLU A 1 70 ? -0.015 -4.776 10.926 1.00 89.19 70 GLU A CA 1
ATOM 545 C C . GLU A 1 70 ? -1.079 -5.367 9.996 1.00 89.19 70 GLU A C 1
ATOM 547 O O . GLU A 1 70 ? -0.789 -5.553 8.811 1.00 89.19 70 GLU A O 1
ATOM 552 N N . ASN A 1 71 ? -2.317 -5.528 10.479 1.00 94.12 71 ASN A N 1
ATOM 553 C CA . ASN A 1 71 ? -3.458 -5.961 9.662 1.00 94.12 71 ASN A CA 1
ATOM 554 C C . ASN A 1 71 ? -3.731 -4.990 8.500 1.00 94.12 71 ASN A C 1
ATOM 556 O O . ASN A 1 71 ? -3.957 -5.409 7.365 1.00 94.12 71 ASN A O 1
ATOM 560 N N . LEU A 1 72 ? -3.680 -3.677 8.754 1.00 89.75 72 LEU A N 1
ATOM 561 C CA . LEU A 1 72 ? -3.844 -2.649 7.721 1.00 89.75 72 LEU A CA 1
ATOM 562 C C . LEU A 1 72 ? -2.707 -2.696 6.693 1.00 89.75 72 LEU A C 1
ATOM 564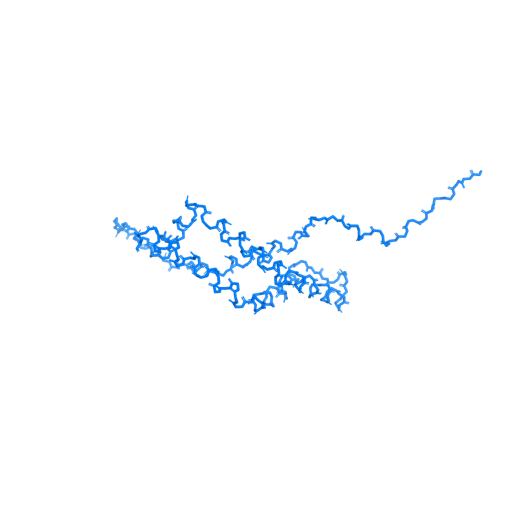 O O . LEU A 1 72 ? -2.947 -2.543 5.495 1.00 89.75 72 LEU A O 1
ATOM 568 N N . MET A 1 73 ? -1.466 -2.914 7.140 1.00 85.75 73 MET A N 1
ATOM 569 C CA . MET A 1 73 ? -0.324 -3.065 6.236 1.00 85.75 73 MET A CA 1
ATOM 570 C C . MET A 1 73 ? -0.449 -4.314 5.357 1.00 85.75 73 MET A C 1
ATOM 572 O O . MET A 1 73 ? -0.074 -4.260 4.187 1.00 85.75 73 MET A O 1
ATOM 576 N N . GLU A 1 74 ? -0.940 -5.429 5.898 1.00 91.25 74 GLU A N 1
ATOM 577 C CA . GLU A 1 74 ? -1.207 -6.655 5.138 1.00 91.25 74 GLU A CA 1
ATOM 578 C C . GLU A 1 74 ? -2.321 -6.443 4.109 1.00 91.25 74 GLU A C 1
ATOM 580 O O . GLU A 1 74 ? -2.087 -6.661 2.922 1.00 91.25 74 GLU A O 1
ATOM 585 N N . LEU A 1 75 ? -3.454 -5.858 4.516 1.00 91.06 75 LEU A N 1
ATOM 586 C CA . LEU A 1 75 ? -4.559 -5.518 3.614 1.00 91.06 75 LEU A CA 1
ATOM 587 C C . LEU A 1 75 ? -4.093 -4.677 2.419 1.00 91.06 75 LEU A C 1
ATOM 589 O O . LEU A 1 75 ? -4.428 -4.975 1.274 1.00 91.06 75 LEU A O 1
ATOM 593 N N . VAL A 1 76 ? -3.282 -3.642 2.657 1.00 88.62 76 VAL A N 1
ATOM 594 C CA . VAL A 1 76 ? -2.748 -2.812 1.567 1.00 88.62 76 VAL A CA 1
ATOM 595 C C . VAL A 1 76 ? -1.833 -3.626 0.652 1.00 88.62 76 VAL A C 1
ATOM 597 O O . VAL A 1 76 ? -1.905 -3.470 -0.566 1.00 88.62 76 VAL A O 1
ATOM 600 N N . ARG A 1 77 ? -0.972 -4.497 1.196 1.00 87.19 77 ARG A N 1
ATOM 601 C CA . ARG A 1 77 ? -0.107 -5.354 0.370 1.00 87.19 77 ARG A CA 1
ATOM 602 C C . ARG A 1 77 ? -0.933 -6.270 -0.526 1.00 87.19 77 ARG A C 1
ATOM 604 O O . ARG A 1 77 ? -0.656 -6.306 -1.725 1.00 87.19 77 ARG A O 1
ATOM 611 N N . ASP A 1 78 ? -1.942 -6.933 0.025 1.00 93.44 78 ASP A N 1
ATOM 612 C CA . ASP A 1 78 ? -2.798 -7.864 -0.712 1.00 93.44 78 ASP A CA 1
ATOM 613 C C . ASP A 1 78 ? -3.573 -7.143 -1.813 1.00 93.44 78 ASP A C 1
ATOM 615 O O . ASP A 1 78 ? -3.492 -7.519 -2.983 1.00 93.44 78 ASP A O 1
ATOM 619 N N . ARG A 1 79 ? -4.214 -6.013 -1.493 1.00 90.62 79 ARG A N 1
ATOM 620 C CA . ARG A 1 79 ? -4.962 -5.227 -2.484 1.00 90.62 79 ARG A CA 1
ATOM 621 C C . ARG A 1 79 ? -4.086 -4.646 -3.589 1.00 90.62 79 ARG A C 1
ATOM 623 O O . ARG A 1 79 ? -4.520 -4.554 -4.739 1.00 90.62 79 ARG A O 1
ATOM 630 N N . LEU A 1 80 ? -2.842 -4.269 -3.293 1.00 88.81 80 LEU A N 1
ATOM 631 C CA . LEU A 1 80 ? -1.896 -3.815 -4.320 1.00 88.81 80 LEU A CA 1
ATOM 632 C C . LEU A 1 80 ? -1.367 -4.960 -5.198 1.00 88.81 80 LEU A C 1
ATOM 634 O O . LEU A 1 80 ? -0.936 -4.719 -6.328 1.00 88.81 80 LEU A O 1
ATOM 638 N N . VAL A 1 81 ? -1.400 -6.204 -4.719 1.00 91.31 81 VAL A N 1
ATOM 639 C CA . VAL A 1 81 ? -1.150 -7.381 -5.561 1.00 91.31 81 VAL A CA 1
ATOM 640 C C . VAL A 1 81 ? -2.369 -7.665 -6.436 1.00 91.31 81 VAL A C 1
ATOM 642 O O . VAL A 1 81 ? -2.226 -7.746 -7.653 1.00 91.31 81 VAL A O 1
ATOM 645 N N . GLU A 1 82 ? -3.559 -7.750 -5.844 1.00 94.38 82 GLU A N 1
ATOM 646 C CA . GLU A 1 82 ? -4.807 -8.086 -6.543 1.00 94.38 82 GLU A CA 1
ATOM 647 C C . GLU A 1 82 ? -5.192 -7.064 -7.619 1.00 94.38 82 GLU A C 1
ATOM 649 O O . GLU A 1 82 ? -5.656 -7.437 -8.693 1.00 94.38 82 GLU A O 1
ATOM 654 N N . SER A 1 83 ? -4.955 -5.773 -7.370 1.00 91.56 83 SER A N 1
ATOM 655 C CA . SER A 1 83 ? -5.194 -4.707 -8.356 1.00 91.56 83 SER A CA 1
ATOM 656 C C . SER A 1 83 ? -4.154 -4.656 -9.482 1.00 91.56 83 SER A C 1
ATOM 658 O O . SER A 1 83 ? -4.278 -3.840 -10.393 1.00 91.56 83 SER A O 1
ATOM 660 N N . GLY A 1 84 ? -3.106 -5.486 -9.426 1.00 92.69 84 GLY A N 1
ATOM 661 C CA . GLY A 1 84 ? -2.016 -5.492 -10.403 1.00 92.69 84 GLY A CA 1
ATOM 662 C C . GLY A 1 84 ? -0.993 -4.364 -10.225 1.00 92.69 84 GLY A C 1
ATOM 663 O O . GLY A 1 84 ? -0.027 -4.291 -10.989 1.00 92.69 84 GLY A O 1
ATOM 664 N N . TRP A 1 85 ? -1.135 -3.513 -9.202 1.00 94.44 85 TRP A N 1
ATOM 665 C CA . TRP A 1 85 ? -0.218 -2.396 -8.942 1.00 94.44 85 TRP A CA 1
ATOM 666 C C . TRP A 1 85 ? 1.234 -2.863 -8.758 1.00 94.44 85 TRP A C 1
ATOM 668 O O . TRP A 1 85 ? 2.165 -2.267 -9.305 1.00 94.44 85 TRP A O 1
ATOM 678 N N . LYS A 1 86 ? 1.452 -3.978 -8.043 1.00 86.75 86 LYS A N 1
ATOM 679 C CA . LYS A 1 86 ? 2.799 -4.551 -7.846 1.00 86.75 86 LYS A CA 1
ATOM 680 C C . LYS A 1 86 ? 3.470 -4.900 -9.178 1.00 86.75 86 LYS A C 1
ATOM 682 O O . LYS A 1 86 ? 4.671 -4.667 -9.349 1.00 86.75 86 LYS A O 1
ATOM 687 N N . ASP A 1 87 ? 2.707 -5.450 -10.118 1.00 90.19 87 ASP A N 1
ATOM 688 C CA . ASP A 1 87 ? 3.209 -5.783 -11.447 1.00 90.19 87 ASP A CA 1
ATOM 689 C C . ASP A 1 87 ? 3.455 -4.541 -12.296 1.00 90.19 87 ASP A C 1
ATOM 691 O O . ASP A 1 87 ? 4.488 -4.468 -12.965 1.00 90.19 87 ASP A O 1
ATOM 695 N N . GLU A 1 88 ? 2.589 -3.532 -12.205 1.00 91.00 88 GLU A N 1
ATOM 696 C CA . GLU A 1 88 ? 2.804 -2.242 -12.860 1.00 91.00 88 GLU A CA 1
ATOM 697 C C . GLU A 1 88 ? 4.140 -1.613 -12.425 1.00 91.00 88 GLU A C 1
ATOM 699 O O . GLU A 1 88 ? 4.940 -1.192 -13.266 1.00 91.00 88 GLU A O 1
ATOM 704 N N . MET A 1 89 ? 4.439 -1.613 -11.120 1.00 91.62 89 MET A N 1
ATOM 705 C CA . MET A 1 89 ? 5.707 -1.085 -10.600 1.00 91.62 89 MET A CA 1
ATOM 706 C C . MET A 1 89 ? 6.906 -1.907 -11.070 1.00 91.62 89 MET A C 1
ATOM 708 O O . MET A 1 89 ? 7.946 -1.354 -11.438 1.00 91.62 89 MET A O 1
ATOM 712 N N . ARG A 1 90 ? 6.767 -3.236 -11.124 1.00 88.12 90 ARG A N 1
ATOM 713 C CA . ARG A 1 90 ? 7.803 -4.126 -11.662 1.00 88.12 90 ARG A CA 1
ATOM 714 C C . ARG A 1 90 ? 8.082 -3.842 -13.140 1.00 88.12 90 ARG A C 1
ATOM 716 O O . ARG A 1 90 ? 9.249 -3.846 -13.540 1.00 88.12 90 ARG A O 1
ATOM 723 N N . ILE A 1 91 ? 7.044 -3.601 -13.941 1.00 93.88 91 ILE A N 1
ATOM 724 C CA . ILE A 1 91 ? 7.165 -3.234 -15.357 1.00 93.88 91 ILE A CA 1
ATOM 725 C C . ILE A 1 91 ? 7.866 -1.879 -15.483 1.00 93.88 91 ILE A C 1
ATOM 727 O O . ILE A 1 91 ? 8.873 -1.794 -16.185 1.00 93.88 91 ILE A O 1
ATOM 731 N N . ALA A 1 92 ? 7.437 -0.868 -14.724 1.00 90.19 92 ALA A N 1
ATOM 732 C CA . ALA A 1 92 ? 8.039 0.465 -14.746 1.00 90.19 92 ALA A CA 1
ATOM 733 C C . ALA A 1 92 ? 9.543 0.443 -14.397 1.00 90.19 92 ALA A C 1
ATOM 735 O O . ALA A 1 92 ? 10.356 1.058 -15.091 1.00 90.19 92 ALA A O 1
ATOM 736 N N . CYS A 1 93 ? 9.947 -0.332 -13.382 1.00 89.31 93 CYS A N 1
ATOM 737 C CA . CYS A 1 93 ? 11.362 -0.552 -13.064 1.00 89.31 93 CYS A CA 1
ATOM 738 C C . CYS A 1 93 ? 12.129 -1.158 -14.250 1.00 89.31 93 CYS A C 1
ATOM 740 O O . CYS A 1 93 ? 13.221 -0.701 -14.594 1.00 89.31 93 CYS A O 1
ATOM 742 N N . ARG A 1 94 ? 11.572 -2.198 -14.887 1.00 90.25 94 ARG A N 1
ATOM 743 C CA . ARG A 1 94 ? 12.208 -2.879 -16.028 1.00 90.25 94 ARG A CA 1
ATOM 744 C C . ARG A 1 94 ? 12.350 -1.958 -17.233 1.00 90.25 94 ARG A C 1
ATOM 746 O O . ARG A 1 94 ? 13.388 -1.990 -17.890 1.00 90.25 94 ARG A O 1
ATOM 753 N N . GLU A 1 95 ? 11.345 -1.138 -17.510 1.00 92.88 95 GLU A N 1
ATOM 754 C CA . GLU A 1 95 ? 11.379 -0.151 -18.589 1.00 92.88 95 GLU A CA 1
ATOM 755 C C . GLU A 1 95 ? 12.451 0.913 -18.349 1.00 92.88 95 GLU A C 1
ATOM 757 O O . GLU A 1 95 ? 13.226 1.206 -19.262 1.00 92.88 95 GLU A O 1
ATOM 762 N N . HIS A 1 96 ? 12.569 1.422 -17.116 1.00 89.38 96 HIS A N 1
ATOM 763 C CA . HIS A 1 96 ? 13.620 2.379 -16.755 1.00 89.38 96 HIS A CA 1
ATOM 764 C C . HIS A 1 96 ? 15.019 1.782 -16.946 1.00 89.38 96 HIS A C 1
ATOM 766 O O . HIS A 1 96 ? 15.869 2.379 -17.609 1.00 89.38 96 HIS A O 1
ATOM 772 N N . VAL A 1 97 ? 15.237 0.555 -16.453 1.00 89.88 97 VAL A N 1
ATOM 773 C CA . VAL A 1 97 ? 16.510 -0.168 -16.625 1.00 89.88 97 VAL A CA 1
ATOM 774 C C . VAL A 1 97 ? 16.822 -0.426 -18.097 1.00 89.88 97 VAL A C 1
ATOM 776 O O . VAL A 1 97 ? 17.965 -0.258 -18.522 1.00 89.88 97 VAL A O 1
ATOM 779 N N . LYS A 1 98 ? 15.820 -0.811 -18.893 1.00 92.19 98 LYS A N 1
ATOM 780 C CA . LYS A 1 98 ? 15.986 -1.052 -20.331 1.00 92.19 98 LYS A CA 1
ATOM 781 C C . LYS A 1 98 ? 16.344 0.230 -21.084 1.00 92.19 98 LYS A C 1
ATOM 783 O O . LYS A 1 98 ? 17.170 0.175 -21.988 1.00 92.19 98 LYS A O 1
ATOM 788 N N . LYS A 1 99 ? 15.738 1.363 -20.719 1.00 92.94 99 LYS A N 1
ATOM 789 C CA . LYS A 1 99 ? 15.960 2.659 -21.370 1.00 92.94 99 LYS A CA 1
ATOM 790 C C . LYS A 1 99 ? 17.339 3.239 -21.064 1.00 92.94 99 LYS A C 1
ATOM 792 O O . LYS A 1 99 ? 17.965 3.790 -21.962 1.00 92.94 99 LYS A O 1
ATOM 797 N N . LYS A 1 100 ? 17.794 3.137 -19.813 1.00 90.19 100 LYS A N 1
ATOM 798 C CA . 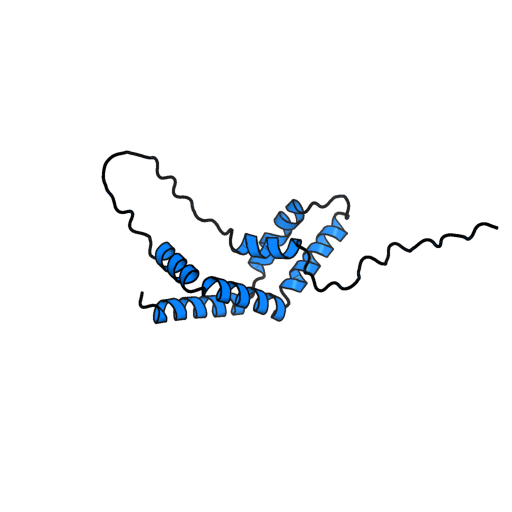LYS A 1 100 ? 19.061 3.741 -19.380 1.00 90.19 100 LYS A CA 1
ATOM 799 C C . LYS A 1 100 ? 20.268 2.814 -19.550 1.00 90.19 100 LYS A C 1
ATOM 801 O O . LYS A 1 100 ? 21.368 3.294 -19.775 1.00 90.19 100 LYS A O 1
ATOM 806 N N . GLY A 1 101 ? 20.052 1.501 -19.497 1.00 87.19 101 GLY A N 1
ATOM 807 C CA . GLY A 1 101 ? 21.109 0.495 -19.528 1.00 87.19 101 GLY A CA 1
ATOM 808 C C . GLY A 1 101 ? 21.411 -0.049 -18.133 1.00 87.19 101 GLY A C 1
ATOM 809 O O . GLY A 1 101 ? 21.514 0.684 -17.153 1.00 87.19 101 GLY A O 1
ATOM 810 N N . ARG A 1 102 ? 21.571 -1.375 -18.027 1.00 82.44 102 ARG A N 1
ATOM 811 C CA . ARG A 1 102 ? 21.709 -2.076 -16.735 1.00 82.44 102 ARG A CA 1
ATOM 812 C C . ARG A 1 102 ? 22.915 -1.625 -15.902 1.00 82.44 102 ARG A C 1
ATOM 814 O O . ARG A 1 102 ? 22.867 -1.747 -14.685 1.00 82.44 102 ARG A O 1
ATOM 821 N N . LYS A 1 103 ? 23.990 -1.158 -16.541 1.00 85.25 103 LYS A N 1
ATOM 822 C CA . LYS A 1 103 ? 25.221 -0.726 -15.857 1.00 85.25 103 LYS A CA 1
ATOM 823 C C . LYS A 1 103 ? 25.119 0.691 -15.278 1.00 85.25 103 LYS A C 1
ATOM 825 O O . LYS A 1 103 ? 25.909 1.025 -14.406 1.00 85.25 103 LYS A O 1
ATOM 830 N N . ASP A 1 104 ? 24.131 1.470 -15.717 1.00 85.12 104 ASP A N 1
ATOM 831 C CA . ASP A 1 104 ? 24.019 2.907 -15.436 1.00 85.12 104 ASP A CA 1
ATOM 832 C C . ASP A 1 104 ? 22.868 3.246 -14.473 1.00 85.12 104 ASP A C 1
ATOM 834 O O . ASP A 1 104 ? 22.544 4.420 -14.268 1.00 85.12 104 ASP A O 1
ATOM 838 N N . VAL A 1 105 ? 22.222 2.223 -13.901 1.00 88.25 105 VAL A N 1
ATOM 839 C CA . VAL A 1 105 ? 21.072 2.361 -12.997 1.00 88.25 105 VAL A CA 1
ATOM 840 C C . VAL A 1 105 ? 21.431 1.858 -11.608 1.00 88.25 105 VAL A C 1
ATOM 842 O O . VAL A 1 105 ? 21.779 0.690 -11.431 1.00 88.25 105 VAL A O 1
ATOM 845 N N . THR A 1 106 ? 21.283 2.731 -10.615 1.00 88.06 106 THR A N 1
ATOM 846 C CA . THR A 1 106 ? 21.409 2.381 -9.196 1.00 88.06 106 THR A CA 1
ATOM 847 C C . THR A 1 106 ? 20.040 2.129 -8.567 1.00 88.06 106 THR A C 1
ATOM 849 O O . THR A 1 106 ? 18.997 2.506 -9.107 1.00 88.06 106 THR A O 1
ATOM 852 N N . VAL A 1 107 ? 20.033 1.490 -7.395 1.00 83.44 107 VAL A N 1
ATOM 853 C CA . VAL A 1 107 ? 18.803 1.283 -6.619 1.00 83.44 107 VAL A CA 1
ATOM 854 C C . VAL A 1 107 ? 18.207 2.625 -6.183 1.00 83.44 107 VAL A C 1
ATOM 856 O O . VAL A 1 107 ? 17.011 2.829 -6.363 1.00 83.44 107 VAL A O 1
ATOM 859 N N . ASP A 1 108 ? 19.028 3.563 -5.701 1.00 82.44 108 ASP A N 1
ATOM 860 C CA . ASP A 1 108 ? 18.586 4.908 -5.302 1.00 82.44 108 ASP A CA 1
ATOM 861 C C . ASP A 1 108 ? 17.916 5.676 -6.441 1.00 82.44 108 ASP A C 1
ATOM 863 O O . ASP A 1 108 ? 16.922 6.375 -6.245 1.00 82.44 108 ASP A O 1
ATOM 867 N N . GLU A 1 109 ? 18.422 5.521 -7.664 1.00 85.25 109 GLU A N 1
ATOM 868 C CA . GLU A 1 109 ? 17.787 6.118 -8.827 1.00 85.25 109 GLU A CA 1
ATOM 869 C C . GLU A 1 109 ? 16.423 5.492 -9.118 1.00 85.25 109 GLU A C 1
ATOM 871 O O . GLU A 1 109 ? 15.470 6.227 -9.386 1.00 85.25 109 GLU A O 1
ATOM 876 N N . LEU A 1 110 ? 16.313 4.161 -9.054 1.00 84.44 110 LEU A N 1
ATOM 877 C CA . LEU A 1 110 ? 15.030 3.482 -9.228 1.00 84.44 110 LEU A CA 1
ATOM 878 C C . LEU A 1 110 ? 14.024 3.932 -8.173 1.00 84.44 110 LEU A C 1
ATOM 880 O O . LEU A 1 110 ? 12.894 4.236 -8.532 1.00 84.44 110 LEU A O 1
ATOM 884 N N . ILE A 1 111 ? 14.427 4.052 -6.908 1.00 82.56 111 ILE A N 1
ATOM 885 C CA . ILE A 1 111 ? 13.567 4.593 -5.847 1.00 82.56 111 ILE A CA 1
ATOM 886 C C . ILE A 1 111 ? 13.111 6.005 -6.227 1.00 82.56 111 ILE A C 1
ATOM 888 O O . ILE A 1 111 ? 11.915 6.280 -6.300 1.00 82.56 111 ILE A O 1
ATOM 892 N N . ARG A 1 112 ? 14.052 6.894 -6.560 1.00 85.69 112 ARG A N 1
ATOM 893 C CA . ARG A 1 112 ? 13.752 8.292 -6.898 1.00 85.69 112 ARG A CA 1
ATOM 894 C C . ARG A 1 112 ? 12.764 8.430 -8.060 1.00 85.69 112 ARG A C 1
ATOM 896 O O . ARG A 1 112 ? 11.943 9.342 -8.051 1.00 85.69 112 ARG A O 1
ATOM 903 N N . VAL A 1 113 ? 12.856 7.555 -9.060 1.00 86.62 113 VAL A N 1
ATOM 904 C CA . VAL A 1 113 ? 12.020 7.611 -10.270 1.00 86.62 113 VAL A CA 1
ATOM 905 C C . VAL A 1 113 ? 10.687 6.885 -10.086 1.00 86.62 113 VAL A C 1
ATOM 907 O O . VAL A 1 113 ? 9.657 7.371 -10.549 1.00 86.62 113 VAL A O 1
ATOM 910 N N . ILE A 1 114 ? 10.682 5.733 -9.416 1.00 86.94 114 ILE A N 1
ATOM 911 C CA . ILE A 1 114 ? 9.516 4.844 -9.353 1.00 86.94 114 ILE A CA 1
ATOM 912 C C . ILE A 1 114 ? 8.606 5.187 -8.174 1.00 86.94 114 ILE A C 1
ATOM 914 O O . ILE A 1 114 ? 7.389 5.146 -8.336 1.00 86.94 114 ILE A O 1
ATOM 918 N N . THR A 1 115 ? 9.144 5.605 -7.023 1.00 84.56 115 THR A N 1
ATOM 919 C CA . THR A 1 115 ? 8.342 5.983 -5.845 1.00 84.56 115 THR A CA 1
ATOM 920 C C . THR A 1 115 ? 7.253 7.027 -6.133 1.00 84.56 115 THR A C 1
ATOM 922 O O . THR A 1 115 ? 6.113 6.790 -5.724 1.00 84.56 115 THR A O 1
ATOM 925 N N . PRO A 1 116 ? 7.502 8.155 -6.838 1.00 87.50 116 PRO A N 1
ATOM 926 C CA . PRO A 1 116 ? 6.432 9.110 -7.135 1.00 87.50 116 PRO A CA 1
ATOM 927 C C . PRO A 1 116 ? 5.338 8.505 -8.025 1.00 87.50 116 PRO A C 1
ATOM 929 O O . PRO A 1 116 ? 4.159 8.746 -7.773 1.00 87.50 116 PRO A O 1
ATOM 932 N N . LYS A 1 117 ? 5.707 7.670 -9.009 1.00 87.88 117 LYS A N 1
ATOM 933 C CA . LYS A 1 117 ? 4.738 6.952 -9.847 1.00 87.88 117 LYS A CA 1
ATOM 934 C C . LYS A 1 117 ? 3.901 5.989 -9.007 1.00 87.88 117 LYS A C 1
ATOM 936 O O . LYS A 1 117 ? 2.680 6.037 -9.083 1.00 87.88 117 LYS A O 1
ATOM 941 N N . GLY A 1 118 ? 4.549 5.175 -8.176 1.00 88.50 118 GLY A N 1
ATOM 942 C CA . GLY A 1 118 ? 3.869 4.203 -7.328 1.00 88.50 118 GLY A CA 1
ATOM 943 C C . GLY A 1 118 ? 2.879 4.850 -6.368 1.00 88.50 118 GLY A C 1
ATOM 944 O O . GLY A 1 118 ? 1.753 4.380 -6.263 1.00 88.50 118 GLY A O 1
ATOM 945 N N . ARG A 1 119 ? 3.253 5.965 -5.726 1.00 86.75 119 ARG A N 1
ATOM 946 C CA . ARG A 1 119 ? 2.346 6.725 -4.848 1.00 86.75 119 ARG A CA 1
ATOM 947 C C . ARG A 1 119 ? 1.138 7.289 -5.602 1.00 86.75 119 ARG A C 1
ATOM 949 O O . ARG A 1 119 ? 0.035 7.271 -5.065 1.00 86.75 119 ARG A O 1
ATOM 956 N N . ALA A 1 120 ? 1.342 7.784 -6.822 1.00 86.88 120 ALA A N 1
ATOM 957 C CA . ALA A 1 120 ? 0.275 8.358 -7.638 1.00 86.88 120 ALA A CA 1
ATOM 958 C C . ALA A 1 120 ? -0.677 7.298 -8.217 1.00 86.88 120 ALA A C 1
ATOM 960 O O . ALA A 1 120 ? -1.862 7.580 -8.365 1.00 86.88 120 ALA A O 1
ATOM 961 N N . SER A 1 121 ? -0.182 6.093 -8.523 1.00 91.00 121 SER A N 1
ATOM 962 C CA . SER A 1 121 ? -0.976 5.029 -9.152 1.00 91.00 121 SER A CA 1
ATOM 963 C C . SER A 1 121 ? -1.701 4.105 -8.170 1.00 91.00 121 SER A C 1
ATOM 965 O O . SER A 1 121 ? -2.372 3.174 -8.607 1.00 91.00 121 SER A O 1
ATOM 967 N N . VAL A 1 122 ? -1.601 4.341 -6.853 1.00 89.69 122 VAL A N 1
ATOM 968 C CA . VAL A 1 122 ? -2.398 3.595 -5.864 1.00 89.69 122 VAL A CA 1
ATOM 969 C C . VAL A 1 122 ? -3.891 3.799 -6.166 1.00 89.69 122 VAL A C 1
ATOM 971 O O . VAL A 1 122 ? -4.340 4.952 -6.129 1.00 89.69 122 VAL A O 1
ATOM 974 N N . PRO A 1 123 ? -4.667 2.725 -6.411 1.00 90.69 123 PRO A N 1
ATOM 975 C CA . PRO A 1 123 ? -6.086 2.847 -6.730 1.00 90.69 123 PRO A CA 1
ATOM 976 C C . PRO A 1 123 ? -6.886 3.456 -5.577 1.00 90.69 123 PRO A C 1
ATOM 978 O O . PRO A 1 123 ? -6.654 3.133 -4.409 1.00 90.69 123 PRO A O 1
ATOM 981 N N . ASP A 1 124 ? -7.866 4.298 -5.903 1.00 88.38 124 ASP A N 1
ATOM 982 C CA . ASP A 1 124 ? -8.681 4.979 -4.891 1.00 88.38 124 ASP A CA 1
ATOM 983 C C . ASP A 1 124 ? -9.516 4.000 -4.061 1.00 88.38 124 ASP A C 1
ATOM 985 O O . ASP A 1 124 ? -9.585 4.159 -2.848 1.00 88.38 124 ASP A O 1
ATOM 989 N N . ALA A 1 125 ? -10.000 2.908 -4.660 1.00 91.12 125 ALA A N 1
ATOM 990 C CA . ALA A 1 125 ? -10.703 1.843 -3.940 1.00 91.12 125 ALA A CA 1
ATOM 991 C C . ALA A 1 125 ? -9.881 1.261 -2.768 1.00 91.12 125 ALA A C 1
ATOM 993 O O . ALA A 1 125 ? -10.428 0.979 -1.705 1.00 91.12 125 ALA A O 1
ATOM 994 N N . VAL A 1 126 ? -8.554 1.135 -2.920 1.00 87.75 126 VAL A N 1
ATOM 995 C CA . VAL A 1 126 ? -7.669 0.648 -1.843 1.00 87.75 126 VAL A CA 1
ATOM 996 C C . VAL A 1 126 ? -7.544 1.688 -0.727 1.00 87.75 126 VAL A C 1
ATOM 998 O O . VAL A 1 126 ? -7.543 1.340 0.453 1.00 87.75 126 VAL A O 1
ATOM 1001 N N . LYS A 1 127 ? -7.461 2.977 -1.086 1.00 85.44 127 LYS A N 1
ATOM 1002 C CA . LYS A 1 127 ? -7.415 4.082 -0.114 1.00 85.44 127 LYS A CA 1
ATOM 1003 C C . LYS A 1 127 ? -8.729 4.184 0.660 1.00 85.44 127 LYS A C 1
ATOM 1005 O O . LYS A 1 127 ? -8.700 4.403 1.868 1.00 85.44 127 LYS A O 1
ATOM 1010 N N . GLU A 1 128 ? -9.857 4.015 -0.024 1.00 91.62 128 GLU A N 1
ATOM 1011 C CA . GLU A 1 128 ? -11.197 4.020 0.563 1.00 91.62 128 GLU A CA 1
ATOM 1012 C C . GLU A 1 128 ? -11.392 2.849 1.532 1.00 91.62 128 GLU A C 1
ATOM 1014 O O . GLU A 1 128 ? -11.829 3.068 2.662 1.00 91.62 128 GLU A O 1
ATOM 1019 N N . GLU A 1 129 ? -11.005 1.627 1.146 1.00 93.75 129 GLU A N 1
ATOM 1020 C CA . GLU A 1 129 ? -11.072 0.449 2.023 1.00 93.75 129 GLU A CA 1
ATOM 1021 C C . GLU A 1 129 ? -10.204 0.636 3.278 1.00 93.75 129 GLU A C 1
ATOM 1023 O O . GLU A 1 129 ? -10.673 0.410 4.397 1.00 93.75 129 GLU A O 1
ATOM 1028 N N . LEU A 1 130 ? -8.972 1.131 3.109 1.00 90.38 130 LEU A N 1
ATOM 1029 C CA . LEU A 1 130 ? -8.063 1.444 4.213 1.00 90.38 130 LEU A CA 1
ATOM 1030 C C . LEU A 1 130 ? -8.649 2.508 5.154 1.00 90.38 130 LEU A C 1
ATOM 1032 O O . LEU A 1 130 ? -8.646 2.329 6.373 1.00 90.38 130 LEU A O 1
ATOM 1036 N N . LEU A 1 131 ? -9.173 3.608 4.603 1.00 89.94 131 LEU A N 1
ATOM 1037 C CA . LEU A 1 131 ? -9.775 4.686 5.387 1.00 89.94 131 LEU A CA 1
ATOM 1038 C C . LEU A 1 131 ? -10.994 4.191 6.169 1.00 89.94 131 LEU A C 1
ATOM 1040 O O . LEU A 1 131 ? -11.127 4.504 7.351 1.00 89.94 131 LEU A O 1
ATOM 1044 N N . ASN A 1 132 ? -11.854 3.395 5.535 1.00 95.69 132 ASN A N 1
ATOM 1045 C CA . ASN A 1 132 ? -13.019 2.805 6.184 1.00 95.69 132 ASN A CA 1
ATOM 1046 C C . ASN A 1 132 ? -12.600 1.898 7.352 1.00 95.69 132 ASN A C 1
ATOM 1048 O O . ASN A 1 132 ? -13.155 1.991 8.446 1.00 95.69 132 ASN A O 1
ATOM 1052 N N . ARG A 1 133 ? -11.564 1.071 7.166 1.00 93.94 133 ARG A N 1
ATOM 1053 C CA . ARG A 1 133 ? -11.029 0.201 8.222 1.00 93.94 133 ARG A CA 1
ATOM 1054 C C . ARG A 1 133 ? -10.496 1.007 9.413 1.00 93.94 133 ARG A C 1
ATOM 1056 O O . ARG A 1 133 ? -10.841 0.698 10.550 1.00 93.94 133 ARG A O 1
ATOM 1063 N N . ILE A 1 134 ? -9.757 2.092 9.157 1.00 91.88 134 ILE A N 1
ATOM 1064 C CA . ILE A 1 134 ? -9.270 3.010 10.202 1.00 91.88 134 ILE A CA 1
ATOM 1065 C C . ILE A 1 134 ? -10.437 3.689 10.933 1.00 91.88 134 ILE A C 1
ATOM 1067 O O . ILE A 1 134 ? -10.443 3.745 12.161 1.00 91.88 134 ILE A O 1
ATOM 1071 N N . GLN A 1 135 ? -11.441 4.193 10.211 1.00 93.19 135 GLN A N 1
ATOM 1072 C CA . GLN A 1 135 ? -12.613 4.823 10.828 1.00 93.19 135 GLN A CA 1
ATOM 1073 C C . GLN A 1 135 ? -13.395 3.838 11.703 1.00 93.19 13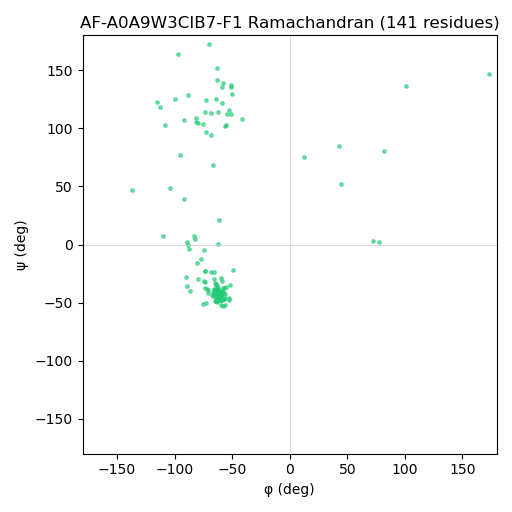5 GLN A C 1
ATOM 1075 O O . GLN A 1 135 ? -13.814 4.198 12.804 1.00 93.19 135 GLN A O 1
ATOM 1080 N N . ASN A 1 136 ? -13.562 2.597 11.247 1.00 95.50 136 ASN A N 1
ATOM 1081 C CA . ASN A 1 136 ? -14.218 1.544 12.020 1.00 95.50 136 ASN A CA 1
ATOM 1082 C C . ASN A 1 136 ? -13.414 1.182 13.268 1.00 95.50 136 ASN A C 1
ATOM 1084 O O . ASN A 1 136 ? -14.000 1.063 14.343 1.00 95.50 136 ASN A O 1
ATOM 1088 N N . PHE A 1 137 ? -12.085 1.096 13.154 1.00 94.00 137 PHE A N 1
ATOM 1089 C CA . PHE A 1 137 ? -11.211 0.909 14.307 1.00 94.00 137 PHE A CA 1
ATOM 1090 C C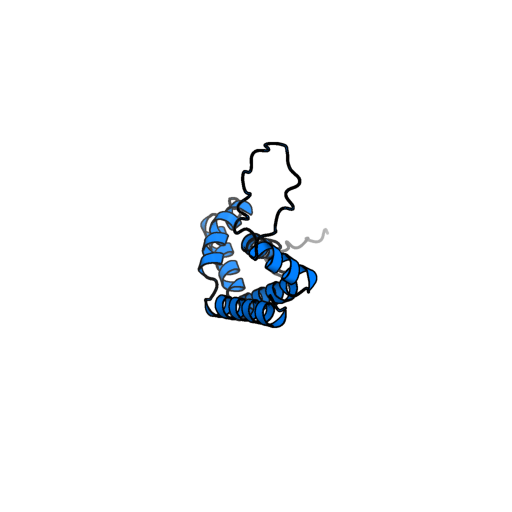 . PHE A 1 137 ? -11.421 2.019 15.342 1.00 94.00 137 PHE A C 1
ATOM 1092 O O . PHE A 1 137 ? -11.735 1.716 16.488 1.00 94.00 137 PHE A O 1
ATOM 1099 N N . ILE A 1 138 ? -11.354 3.292 14.935 1.00 91.81 138 ILE A N 1
ATOM 1100 C CA . ILE A 1 138 ? -11.543 4.440 15.839 1.00 91.81 138 ILE A CA 1
ATOM 1101 C C . ILE A 1 138 ? -12.907 4.373 16.545 1.00 91.81 138 ILE A C 1
ATOM 1103 O O . ILE A 1 138 ? -12.962 4.497 17.766 1.00 91.81 138 ILE A O 1
ATOM 1107 N N . ARG A 1 139 ? -13.992 4.104 15.801 1.00 93.19 139 ARG A N 1
ATOM 1108 C CA . ARG A 1 139 ? -15.350 3.965 16.366 1.00 93.19 139 ARG A CA 1
ATOM 1109 C C . ARG A 1 139 ? -15.450 2.809 17.364 1.00 93.19 139 ARG A C 1
ATOM 1111 O O . ARG A 1 139 ? -16.126 2.941 18.377 1.00 93.19 139 ARG A O 1
ATOM 1118 N N . SER A 1 140 ? -14.794 1.684 17.078 1.00 89.81 140 SER A N 1
ATOM 1119 C CA . SER A 1 140 ? -14.789 0.506 17.956 1.00 89.81 140 SER A CA 1
ATOM 1120 C C . SER A 1 140 ? -13.904 0.673 19.196 1.00 89.81 140 SER A C 1
ATOM 1122 O O . SER A 1 140 ? -14.231 0.147 20.255 1.00 89.81 140 SER A O 1
ATOM 1124 N N . ALA A 1 141 ? -12.818 1.443 19.091 1.00 80.56 141 ALA A N 1
ATOM 1125 C CA . ALA A 1 141 ? -11.840 1.673 20.153 1.00 80.56 141 ALA A CA 1
ATOM 1126 C C . ALA A 1 141 ? -12.252 2.771 21.160 1.00 80.56 141 ALA A C 1
ATOM 1128 O O . ALA A 1 141 ? -11.427 3.147 22.004 1.00 80.56 141 ALA A O 1
ATOM 1129 N N . ALA A 1 142 ? -13.489 3.281 21.050 1.00 61.69 142 ALA A N 1
ATOM 1130 C CA . ALA A 1 142 ? -14.090 4.323 21.887 1.00 61.69 142 ALA A CA 1
ATOM 1131 C C . ALA A 1 142 ? -13.144 5.514 22.152 1.00 61.69 142 ALA A C 1
ATOM 1133 O O . ALA A 1 142 ? -12.886 5.872 23.303 1.00 61.69 142 ALA A O 1
ATOM 1134 N N . LEU A 1 143 ? -12.578 6.079 21.077 1.00 56.00 143 LEU A N 1
ATOM 1135 C CA . LEU A 1 143 ? -12.035 7.444 21.077 1.00 56.00 143 LEU A CA 1
ATOM 1136 C C . LEU A 1 143 ? -13.137 8.448 20.734 1.00 56.00 143 LEU A C 1
ATOM 1138 O O . LEU A 1 143 ? -13.996 8.100 19.891 1.00 56.00 143 LEU A O 1
#

Radius of gyration: 22.63 Å; Cα contacts (8 Å, |Δi|>4): 43; chains: 1; bounding box: 57×63×59 Å

Nearest PDB structures (foldseek):
  4dhx-assembly2_F  TM=9.732E-01  e=5.591E-06  Homo sapiens
  2mey-assembly1_A  TM=1.769E-01  e=2.776E+00  Blomia tropicalis

Foldseek 3Di:
DDDDDDPDDPPPPPDDDPDDPPLLVVLLVCVVPPDPPPDPDDDDDDDPPPPDDDPVRVLVVLCVVVVVVVVLSVLLVVVCVVVCLSVVLVVVLVVVCVVQDVVRDDSVNSCVPSNVVSVVPRDVVSVVVSVVSSVVSCVVVPD

Sequence (143 aa):
MARSVRSLSSSALLRDSGESPPSLLILFRDLSIMKQHSVNRSPTPEEDEKEELTLREIINIKLVESGEKENLMELVRDRLVESGWKDEMRIACREHVKKKGRKDVTVDELIRVITPKGRASVPDAVKEELLNRIQNFIRSAAL

Secondary structure (DSSP, 8-state):
---------GGG---------HHHHHHHHHHT-S--------------------HHHHHHHHHHHTSHHHHHHHHHHHHHHHTSHHHHHHHHHHHHHHHH-TTS--HHHHHHHHHHHHHHTS-HHHHHHHHHHHHHHHHHTT-